Protein AF-A0A842RP01-F1 (afdb_monomer)

Mean predicted aligned error: 7.65 Å

Sequence (79 aa):
MKEKEEENFEENPIVKRYFSRIFTVLPEEIRQKILKLNLSKNELKKLSKELAFLPEEKQQEFLTELNKFLEDMENKKEE

Secondary structure (DSSP, 8-state):
--------GGGSHHHHHHHTTHHHHS-HHHHHHHHHSS--HHHHHHHHHHHTTS-HHHHHHHHHHHHHHHHHHHHTT--

Nearest PDB structures (foldseek):
  1n3l-assembly1_A-2  TM=5.513E-01  e=4.413E+00  Homo sapiens

Foldseek 3Di:
DDDPPPPPPCPPPVNVVVLVCLVVQADPVLLVLLVPDPDDPVVSSVLSSVLSPDDNVVSVVVSVVVNVVSVVVVVVVVD

pLDDT: mean 84.0, std 12.73, range [45.28, 96.44]

Radius of gyration: 16.33 Å; Cα contacts (8 Å, |Δi|>4): 31; chains: 1; bounding box: 29×44×45 Å

Structure (mmCIF, N/CA/C/O backbone):
data_AF-A0A842RP01-F1
#
_entry.id   AF-A0A842RP01-F1
#
loop_
_atom_site.group_PDB
_atom_site.id
_atom_site.type_symbol
_atom_site.label_atom_id
_atom_site.label_alt_id
_atom_site.label_comp_id
_atom_site.label_asym_id
_atom_site.label_entity_id
_atom_site.label_seq_id
_atom_site.pdbx_PDB_ins_code
_atom_site.Cartn_x
_atom_site.Cartn_y
_atom_site.Cartn_z
_atom_site.occupancy
_atom_site.B_iso_or_equiv
_atom_site.auth_seq_id
_atom_site.auth_comp_id
_atom_site.auth_asym_id
_atom_site.auth_atom_id
_atom_si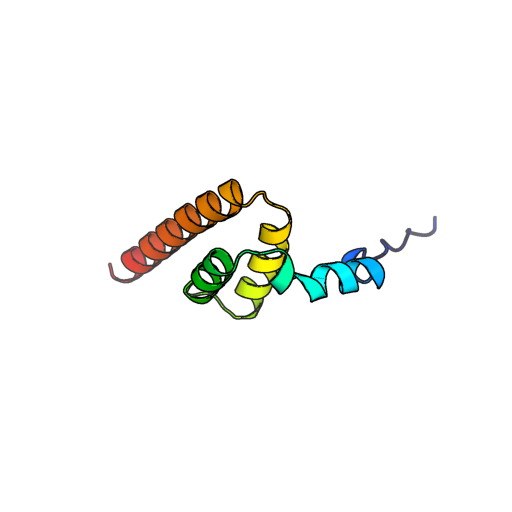te.pdbx_PDB_model_num
ATOM 1 N N . MET A 1 1 ? 13.738 35.455 -20.861 1.00 45.28 1 MET A N 1
ATOM 2 C CA . MET A 1 1 ? 14.075 34.074 -20.456 1.00 45.28 1 MET A CA 1
ATOM 3 C C . MET A 1 1 ? 12.797 33.267 -20.604 1.00 45.28 1 MET A C 1
ATOM 5 O O . MET A 1 1 ? 11.799 33.700 -20.052 1.00 45.28 1 MET A O 1
ATOM 9 N N . LYS A 1 2 ? 12.765 32.222 -21.441 1.00 50.22 2 LYS A N 1
ATOM 10 C CA . LYS A 1 2 ? 11.585 31.348 -21.531 1.00 50.22 2 LYS A CA 1
ATOM 11 C C . LYS A 1 2 ? 11.627 30.410 -20.330 1.00 50.22 2 LYS A C 1
ATOM 13 O O . LYS A 1 2 ? 12.606 29.680 -20.182 1.00 50.22 2 LYS A O 1
ATOM 18 N N . GLU A 1 3 ? 10.621 30.503 -19.472 1.00 53.78 3 GLU A N 1
ATOM 19 C CA . GLU A 1 3 ? 10.363 29.528 -18.416 1.00 53.78 3 GLU A CA 1
ATOM 20 C C . GLU A 1 3 ? 10.273 28.147 -19.076 1.00 53.78 3 GLU A C 1
ATOM 22 O O . GLU A 1 3 ? 9.557 27.964 -20.061 1.00 53.78 3 GLU A O 1
ATOM 27 N N . LYS A 1 4 ? 11.102 27.206 -18.617 1.00 56.62 4 LYS A N 1
ATOM 28 C CA . LYS A 1 4 ? 10.985 25.806 -19.017 1.00 56.62 4 LYS A CA 1
ATOM 29 C C . LYS A 1 4 ? 9.657 25.315 -18.456 1.00 56.62 4 LYS A C 1
ATOM 31 O O . LYS A 1 4 ? 9.516 25.252 -17.241 1.00 56.62 4 LYS A O 1
ATOM 36 N N . GLU A 1 5 ? 8.715 24.985 -19.331 1.00 60.19 5 GLU A N 1
ATOM 37 C CA . GLU A 1 5 ? 7.582 24.141 -18.968 1.00 60.19 5 GLU A CA 1
ATOM 38 C C . GLU A 1 5 ? 8.162 22.859 -18.353 1.00 60.19 5 GLU A C 1
ATOM 40 O O . GLU A 1 5 ? 8.910 22.129 -19.008 1.00 60.19 5 GLU A O 1
ATOM 45 N N . GLU A 1 6 ? 7.920 22.640 -17.061 1.00 62.09 6 GLU A N 1
ATOM 46 C CA . GLU A 1 6 ? 8.264 21.383 -16.406 1.00 62.09 6 GLU A CA 1
ATOM 47 C C . GLU A 1 6 ? 7.420 20.290 -17.062 1.00 62.09 6 GLU A C 1
ATOM 49 O O . GLU A 1 6 ? 6.208 20.216 -16.860 1.00 62.09 6 GLU A O 1
ATOM 54 N N . GLU A 1 7 ? 8.043 19.468 -17.907 1.00 64.38 7 GLU A N 1
ATOM 55 C CA . GLU A 1 7 ? 7.381 18.294 -18.466 1.00 64.38 7 GLU A CA 1
ATOM 56 C C . GLU A 1 7 ? 6.834 17.445 -17.313 1.00 64.38 7 GLU A C 1
ATOM 58 O O . GLU A 1 7 ? 7.591 16.931 -16.485 1.00 64.38 7 GLU A O 1
ATOM 63 N N . ASN A 1 8 ? 5.508 17.288 -17.260 1.00 73.88 8 ASN A N 1
ATOM 64 C CA . ASN A 1 8 ? 4.858 16.428 -16.284 1.00 73.88 8 ASN A CA 1
ATOM 65 C C . ASN A 1 8 ? 5.270 14.975 -16.561 1.00 73.88 8 ASN A C 1
ATOM 67 O O . ASN A 1 8 ? 4.709 14.296 -17.421 1.00 73.88 8 ASN A O 1
ATOM 71 N N . PHE A 1 9 ? 6.284 14.499 -15.841 1.00 74.25 9 PHE A N 1
ATOM 72 C CA . PHE A 1 9 ? 6.889 13.187 -16.055 1.00 74.25 9 PHE A CA 1
ATOM 73 C C . PHE A 1 9 ? 5.884 12.036 -15.879 1.00 74.25 9 PHE A C 1
ATOM 75 O O . PHE A 1 9 ? 6.005 11.005 -16.543 1.00 74.25 9 PHE A O 1
ATOM 82 N N . GL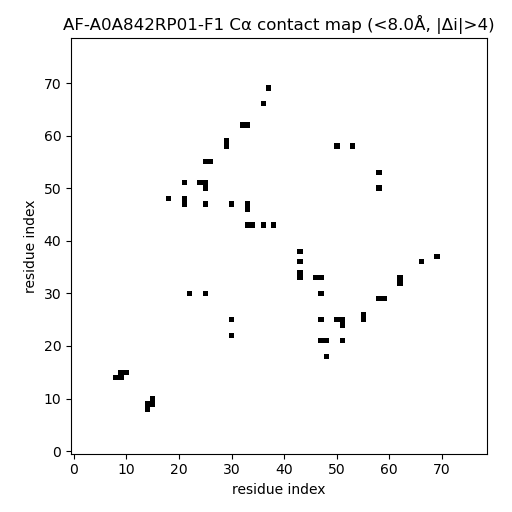U A 1 10 ? 4.840 12.218 -15.059 1.00 68.81 10 GLU A N 1
ATOM 83 C CA . GLU A 1 10 ? 3.744 11.247 -14.937 1.00 68.81 10 GLU A CA 1
ATOM 84 C C . GLU A 1 10 ? 2.922 11.110 -16.224 1.00 68.81 10 GLU A C 1
ATOM 86 O O . GLU A 1 10 ? 2.276 10.080 -16.449 1.00 68.81 10 GLU A O 1
ATOM 91 N N . GLU A 1 11 ? 2.925 12.133 -17.079 1.00 79.81 11 GLU A N 1
ATOM 92 C CA . GLU A 1 11 ? 2.177 12.115 -18.326 1.00 79.81 11 GLU A CA 1
ATOM 93 C C . GLU A 1 11 ? 2.877 11.352 -19.447 1.00 79.81 11 GLU A C 1
ATOM 95 O O . GLU A 1 11 ? 2.219 10.952 -20.417 1.00 79.81 11 GLU A O 1
ATOM 100 N N . ASN A 1 12 ? 4.172 11.069 -19.273 1.00 88.06 12 ASN A N 1
ATOM 101 C CA . ASN A 1 12 ? 4.967 10.315 -20.223 1.00 88.06 12 ASN A CA 1
ATOM 102 C C . ASN A 1 12 ? 4.321 8.935 -20.487 1.00 88.06 12 ASN A C 1
ATOM 104 O O . ASN A 1 12 ? 4.028 8.187 -19.549 1.00 88.06 12 ASN A O 1
ATOM 108 N N . PRO A 1 13 ? 4.102 8.548 -21.756 1.00 86.31 13 PRO A N 1
ATOM 109 C CA . PRO A 1 13 ? 3.393 7.315 -22.100 1.00 86.31 13 PRO A CA 1
ATOM 110 C C . PRO A 1 13 ? 4.087 6.047 -21.581 1.00 86.31 13 PRO A C 1
ATOM 112 O O . PRO A 1 13 ? 3.410 5.071 -21.249 1.00 86.31 13 PRO A O 1
ATOM 115 N N . ILE A 1 14 ? 5.419 6.053 -21.465 1.00 84.62 14 ILE A N 1
ATOM 116 C CA . ILE A 1 14 ? 6.191 4.936 -20.905 1.00 84.62 14 ILE A CA 1
ATOM 117 C C . ILE A 1 14 ? 5.915 4.823 -19.405 1.00 84.62 14 ILE A C 1
ATOM 119 O O . ILE A 1 14 ? 5.605 3.736 -18.915 1.00 84.62 14 ILE A O 1
ATOM 123 N N . VAL A 1 15 ? 5.948 5.953 -18.698 1.00 80.56 15 VAL A N 1
ATOM 124 C CA . VAL A 1 15 ? 5.662 6.040 -17.261 1.00 80.56 15 VAL A CA 1
ATOM 125 C C . VAL A 1 15 ? 4.213 5.628 -16.978 1.00 80.56 15 VAL A C 1
ATOM 127 O O . VAL A 1 15 ? 3.968 4.774 -16.124 1.00 80.56 15 VAL A O 1
ATOM 130 N N . LYS A 1 16 ? 3.242 6.102 -17.773 1.00 82.25 16 LYS A N 1
ATOM 131 C CA . LYS A 1 16 ? 1.838 5.652 -17.691 1.00 82.25 16 LYS A CA 1
ATOM 132 C C . LYS A 1 16 ? 1.692 4.147 -17.879 1.00 82.25 16 LYS A C 1
ATOM 134 O O . LYS A 1 16 ? 0.932 3.514 -17.149 1.00 82.25 16 LYS A O 1
ATOM 139 N N . ARG A 1 17 ? 2.398 3.563 -18.851 1.00 83.06 17 ARG A N 1
ATOM 140 C CA . ARG A 1 17 ? 2.356 2.118 -19.121 1.00 83.06 17 ARG A CA 1
ATOM 141 C C . ARG A 1 17 ? 3.005 1.298 -18.007 1.00 83.06 17 ARG A C 1
ATOM 143 O O . ARG A 1 17 ? 2.560 0.186 -17.740 1.00 83.06 17 ARG A O 1
ATOM 150 N N . TYR A 1 18 ? 4.045 1.825 -17.369 1.00 81.38 18 TYR A N 1
ATOM 151 C CA . TYR A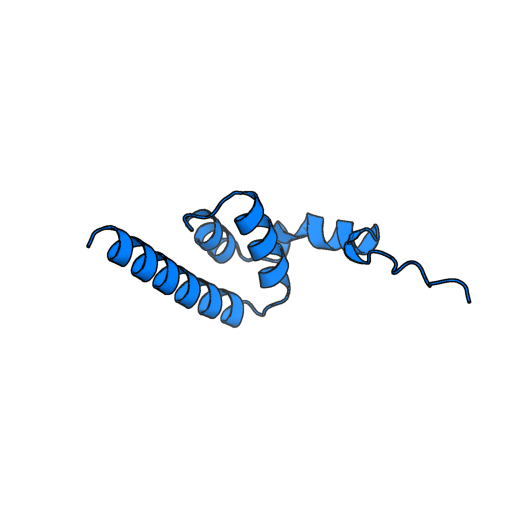 1 18 ? 4.634 1.208 -16.186 1.00 81.38 18 TYR A CA 1
ATOM 152 C C . TYR A 1 18 ? 3.625 1.195 -15.028 1.00 81.38 18 TYR A C 1
ATOM 154 O O . TYR A 1 18 ? 3.337 0.142 -14.469 1.00 81.38 18 TYR A O 1
ATOM 162 N N . PHE A 1 19 ? 2.978 2.328 -14.745 1.00 76.12 19 PHE A N 1
ATOM 163 C CA . PHE A 1 19 ? 1.996 2.412 -13.663 1.00 76.12 19 PHE A CA 1
ATOM 164 C C . PHE A 1 19 ? 0.661 1.714 -13.950 1.00 76.12 19 PHE A C 1
ATOM 166 O O . PHE A 1 19 ? -0.017 1.285 -13.019 1.00 76.12 19 PHE A O 1
ATOM 173 N N . SER A 1 20 ? 0.261 1.524 -15.210 1.00 79.12 20 SER A N 1
ATOM 174 C CA . SER A 1 20 ? -0.922 0.701 -15.514 1.00 79.12 20 SER A CA 1
ATOM 175 C C . SER A 1 20 ? -0.742 -0.764 -15.093 1.00 79.12 20 SER A C 1
ATOM 177 O O . SER A 1 20 ? -1.722 -1.487 -14.926 1.00 79.12 20 SER A O 1
ATOM 179 N N . ARG A 1 21 ? 0.506 -1.181 -14.855 1.00 76.31 21 ARG A N 1
ATOM 180 C CA . ARG A 1 21 ? 0.897 -2.498 -14.357 1.00 76.31 21 ARG A CA 1
ATOM 181 C C . ARG A 1 21 ? 1.080 -2.550 -12.838 1.00 76.31 21 ARG A C 1
ATOM 183 O O . ARG A 1 21 ? 1.568 -3.558 -12.345 1.00 76.31 21 ARG A O 1
ATOM 190 N N . ILE A 1 22 ? 0.655 -1.541 -12.071 1.00 67.62 22 ILE A N 1
ATOM 191 C CA . ILE A 1 22 ? 0.748 -1.544 -10.592 1.00 67.62 22 ILE A CA 1
ATOM 192 C C . ILE A 1 22 ? 0.199 -2.836 -9.972 1.00 67.62 22 ILE A C 1
ATOM 194 O O . ILE A 1 22 ? 0.816 -3.390 -9.069 1.00 67.62 22 ILE A O 1
ATOM 198 N N . PHE A 1 23 ? -0.902 -3.377 -10.506 1.00 60.78 23 PHE A N 1
ATOM 199 C CA . PHE A 1 23 ? -1.474 -4.646 -10.038 1.00 60.78 23 PHE A CA 1
ATOM 200 C C . PHE A 1 23 ? -0.562 -5.863 -10.260 1.00 60.78 23 PHE A C 1
ATOM 202 O O . PHE A 1 23 ? -0.756 -6.880 -9.611 1.00 60.78 23 PHE A O 1
ATOM 209 N N . THR A 1 24 ? 0.430 -5.771 -11.147 1.00 70.19 24 THR A N 1
ATOM 210 C CA . THR A 1 24 ? 1.478 -6.793 -11.309 1.00 70.19 24 THR A CA 1
ATOM 211 C C . THR A 1 24 ? 2.722 -6.534 -10.459 1.00 70.19 24 THR A C 1
ATOM 213 O O . THR A 1 24 ? 3.506 -7.456 -10.279 1.00 70.19 24 THR A O 1
ATOM 216 N N . VAL A 1 25 ? 2.909 -5.314 -9.941 1.00 80.69 25 VAL A N 1
ATOM 217 C CA . VAL A 1 25 ? 4.074 -4.938 -9.118 1.00 80.69 25 VAL A CA 1
ATOM 218 C C . VAL A 1 25 ? 3.800 -5.163 -7.633 1.00 80.69 25 VAL A C 1
ATOM 220 O O . VAL A 1 25 ? 4.669 -5.642 -6.915 1.00 80.69 25 VAL A O 1
ATOM 223 N N . LEU A 1 26 ? 2.587 -4.851 -7.170 1.00 88.25 26 LEU A N 1
ATOM 224 C CA . LEU A 1 26 ? 2.193 -5.097 -5.786 1.00 88.25 26 LEU A CA 1
ATOM 225 C C . LEU A 1 26 ? 1.744 -6.554 -5.608 1.00 88.25 26 LEU A C 1
ATOM 227 O O . LEU A 1 26 ? 0.835 -6.972 -6.335 1.00 88.25 26 LEU A O 1
ATOM 231 N N . PRO A 1 27 ? 2.291 -7.301 -4.631 1.00 90.62 27 PRO A N 1
ATOM 232 C CA . PRO A 1 27 ? 1.798 -8.623 -4.252 1.00 90.62 27 PRO A CA 1
ATOM 233 C C . PRO A 1 27 ? 0.311 -8.603 -3.895 1.00 90.62 27 PRO A C 1
ATOM 235 O O . PRO A 1 27 ? -0.221 -7.597 -3.425 1.00 90.62 27 PRO A O 1
ATOM 238 N N . GLU A 1 28 ? -0.383 -9.722 -4.094 1.00 89.44 28 GLU A N 1
ATOM 239 C CA . GLU A 1 28 ? -1.827 -9.790 -3.846 1.00 89.44 28 GLU A CA 1
ATOM 240 C C . GLU A 1 28 ? -2.207 -9.431 -2.412 1.00 89.44 28 GLU A C 1
ATOM 242 O O . GLU A 1 28 ? -3.137 -8.652 -2.208 1.00 89.44 28 GLU A O 1
ATOM 247 N N . GLU A 1 29 ? -1.450 -9.920 -1.434 1.00 91.69 29 GLU A N 1
ATOM 248 C CA . GLU A 1 29 ? -1.687 -9.622 -0.025 1.00 91.69 29 GLU A CA 1
ATOM 249 C C . GLU A 1 29 ? -1.608 -8.115 0.268 1.00 91.69 29 GLU A C 1
ATOM 251 O O . GLU A 1 29 ? -2.488 -7.566 0.932 1.00 91.69 29 GLU A O 1
ATOM 256 N N . ILE A 1 30 ? -0.611 -7.427 -0.296 1.00 93.50 30 ILE A N 1
ATOM 257 C CA . ILE A 1 30 ? -0.439 -5.973 -0.170 1.00 93.50 30 ILE A CA 1
ATOM 258 C C . ILE A 1 30 ? -1.648 -5.236 -0.743 1.00 93.50 30 ILE A C 1
ATOM 260 O O . ILE A 1 30 ? -2.194 -4.335 -0.105 1.00 93.50 30 ILE A O 1
ATOM 264 N N . ARG A 1 31 ? -2.132 -5.654 -1.918 1.00 91.06 31 ARG A N 1
ATOM 265 C CA . ARG A 1 31 ? -3.328 -5.057 -2.531 1.00 91.06 31 ARG A CA 1
ATOM 266 C C . ARG A 1 31 ? -4.564 -5.236 -1.656 1.00 91.06 31 ARG A C 1
ATOM 268 O O . ARG A 1 31 ? -5.339 -4.296 -1.506 1.00 91.06 31 ARG A O 1
ATOM 275 N N . GLN A 1 32 ? -4.741 -6.418 -1.067 1.00 91.62 32 GLN A N 1
ATOM 276 C CA . GLN A 1 32 ? -5.862 -6.684 -0.167 1.00 91.62 32 GLN A CA 1
ATOM 277 C C . GLN A 1 32 ? -5.777 -5.849 1.113 1.00 91.62 32 GLN A C 1
ATOM 279 O O . GLN A 1 32 ? -6.801 -5.360 1.580 1.00 91.62 32 GLN A O 1
ATOM 284 N N . LYS A 1 33 ? -4.573 -5.642 1.661 1.00 93.44 33 LYS A N 1
ATOM 285 C CA . LYS A 1 33 ? -4.359 -4.747 2.808 1.00 93.44 33 LYS A CA 1
ATOM 286 C C . LYS A 1 33 ? -4.731 -3.305 2.467 1.00 93.44 33 LYS A C 1
ATOM 288 O O . LYS A 1 33 ? -5.506 -2.707 3.202 1.00 93.44 33 LYS A O 1
ATOM 293 N N . ILE A 1 34 ? -4.280 -2.789 1.320 1.00 93.50 34 ILE A N 1
ATOM 294 C CA . ILE A 1 34 ? -4.634 -1.440 0.846 1.00 93.50 34 ILE A CA 1
ATOM 295 C C . ILE A 1 34 ? -6.154 -1.282 0.724 1.00 93.50 34 ILE A C 1
ATOM 297 O O . ILE A 1 34 ? -6.705 -0.312 1.226 1.00 93.50 34 ILE A O 1
ATOM 301 N N . LEU A 1 35 ? -6.850 -2.239 0.099 1.00 91.56 35 LEU A N 1
ATOM 302 C CA . LEU A 1 35 ? -8.304 -2.166 -0.114 1.00 91.56 35 LEU A CA 1
ATOM 303 C C . LEU A 1 35 ? -9.134 -2.173 1.178 1.00 91.56 35 LEU A C 1
ATOM 305 O O . LEU A 1 35 ? -10.293 -1.766 1.142 1.00 91.56 35 LEU A O 1
ATOM 309 N N . LYS A 1 36 ? -8.567 -2.654 2.288 1.00 92.81 36 LYS A N 1
ATOM 310 C CA . LYS A 1 36 ? -9.221 -2.667 3.601 1.00 92.81 36 LYS A CA 1
ATOM 311 C C . LYS A 1 36 ? -9.036 -1.366 4.378 1.00 92.81 36 LYS A C 1
ATOM 313 O O . LYS A 1 36 ? -9.730 -1.176 5.370 1.00 92.81 36 LYS A O 1
ATOM 318 N N . 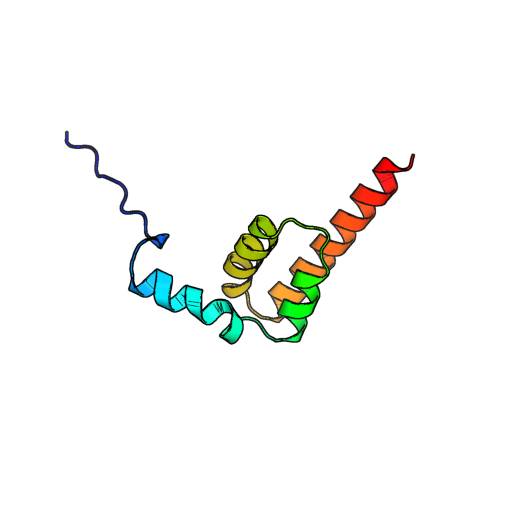LEU A 1 37 ? -8.129 -0.486 3.948 1.00 92.94 37 LEU A N 1
ATOM 319 C CA . LEU A 1 37 ? -7.948 0.815 4.583 1.00 92.94 37 LEU A CA 1
ATOM 320 C C . LEU A 1 37 ? -9.190 1.680 4.353 1.00 92.94 37 LEU A C 1
ATOM 322 O O . LEU A 1 37 ? -9.710 1.750 3.236 1.00 92.94 37 LEU A O 1
ATOM 326 N N . ASN A 1 38 ? -9.623 2.388 5.394 1.00 89.62 38 ASN A N 1
ATOM 327 C CA . ASN A 1 38 ? -10.748 3.320 5.340 1.00 89.62 38 ASN A CA 1
ATOM 328 C C . ASN A 1 38 ? -10.349 4.648 4.660 1.00 89.62 38 ASN A C 1
ATOM 330 O O . ASN A 1 38 ? -10.345 5.715 5.268 1.00 89.62 38 ASN A O 1
ATOM 334 N N . LEU A 1 39 ? -9.944 4.567 3.391 1.00 91.62 39 LEU A N 1
ATOM 335 C CA . LEU A 1 39 ? -9.491 5.692 2.575 1.00 91.62 39 LEU A CA 1
ATOM 336 C C . LEU A 1 39 ? -10.337 5.816 1.307 1.00 91.62 39 LEU A C 1
ATOM 338 O O . LEU A 1 39 ? -10.903 4.847 0.793 1.00 91.62 39 LEU A O 1
ATOM 342 N N . SER A 1 40 ? -10.389 7.019 0.740 1.00 94.81 40 SER A N 1
ATOM 343 C CA . SER A 1 40 ? -11.071 7.239 -0.531 1.00 94.81 40 SER A CA 1
ATOM 344 C C . SER A 1 40 ? -10.376 6.500 -1.678 1.00 94.81 40 SER A C 1
ATOM 346 O O . SER A 1 40 ? -9.163 6.286 -1.693 1.00 94.81 40 SER A O 1
ATOM 348 N N . LYS A 1 41 ? -11.128 6.193 -2.739 1.00 91.19 41 LYS A N 1
ATOM 349 C CA . LYS A 1 41 ? -10.590 5.545 -3.949 1.00 91.19 41 LYS A CA 1
ATOM 350 C C . LYS A 1 41 ? -9.376 6.277 -4.545 1.00 91.19 41 LYS A C 1
ATOM 352 O O . LYS A 1 41 ? -8.487 5.640 -5.110 1.00 91.19 41 LYS A O 1
ATOM 357 N N . ASN A 1 42 ? -9.340 7.607 -4.443 1.00 91.81 42 ASN A N 1
ATOM 358 C CA . ASN A 1 42 ? -8.228 8.415 -4.945 1.00 91.81 42 ASN A CA 1
ATOM 359 C C . ASN A 1 42 ? -6.974 8.264 -4.079 1.00 91.81 42 ASN A C 1
ATOM 361 O O . ASN A 1 42 ? -5.876 8.153 -4.625 1.00 91.81 42 ASN A O 1
ATOM 365 N N . GLU A 1 43 ? -7.133 8.219 -2.758 1.00 93.88 43 GLU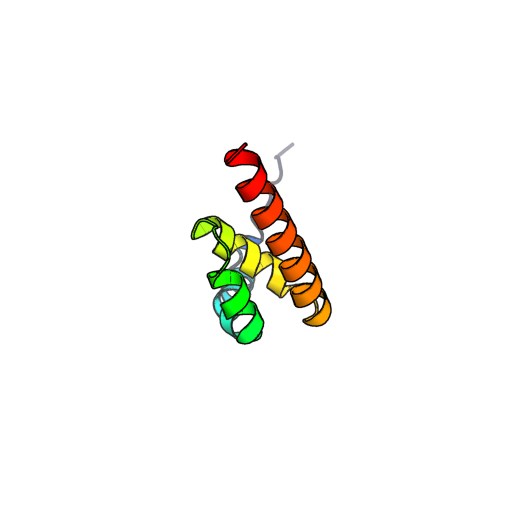 A N 1
ATOM 366 C CA . GLU A 1 43 ? -6.038 7.980 -1.815 1.00 93.88 43 GLU A CA 1
ATOM 367 C C . GLU A 1 43 ? -5.478 6.571 -1.979 1.00 93.88 43 GLU A C 1
ATOM 369 O O . GLU A 1 43 ? -4.274 6.423 -2.154 1.00 93.88 43 GLU A O 1
ATOM 374 N N . LEU A 1 44 ? -6.339 5.553 -2.079 1.00 93.56 44 LEU A N 1
ATOM 375 C CA . LEU A 1 44 ? -5.918 4.173 -2.345 1.00 93.56 44 LEU A CA 1
ATOM 376 C C . LEU A 1 44 ? -5.103 4.056 -3.641 1.00 93.56 44 LEU A C 1
ATOM 378 O O . LEU A 1 44 ? -4.097 3.344 -3.698 1.00 93.56 44 LEU A O 1
ATOM 382 N N . LYS A 1 45 ? -5.507 4.782 -4.692 1.00 89.88 45 LYS A N 1
ATOM 383 C CA . LYS A 1 45 ? -4.781 4.818 -5.969 1.00 89.88 45 LYS A CA 1
ATOM 384 C C . LYS A 1 45 ? -3.408 5.480 -5.833 1.00 89.88 45 LYS A C 1
ATOM 386 O O . LYS A 1 45 ? -2.457 4.994 -6.443 1.00 89.88 45 LYS A O 1
ATOM 391 N N . LYS A 1 46 ? -3.302 6.580 -5.080 1.00 90.56 46 LYS A N 1
ATOM 392 C CA . LYS A 1 46 ? -2.019 7.251 -4.810 1.00 90.56 46 LYS A CA 1
ATOM 393 C C . LYS A 1 46 ? -1.104 6.364 -3.971 1.00 90.56 46 LYS A C 1
ATOM 395 O O . LYS A 1 46 ? 0.008 6.086 -4.399 1.00 90.56 46 LYS A O 1
ATOM 400 N N . LEU A 1 47 ? -1.627 5.810 -2.882 1.00 92.75 47 LEU A N 1
ATOM 401 C CA . LEU A 1 47 ? -0.912 4.882 -2.015 1.00 92.75 47 LEU A CA 1
ATOM 402 C C . LEU A 1 47 ? -0.358 3.684 -2.799 1.00 92.75 47 LEU A C 1
ATO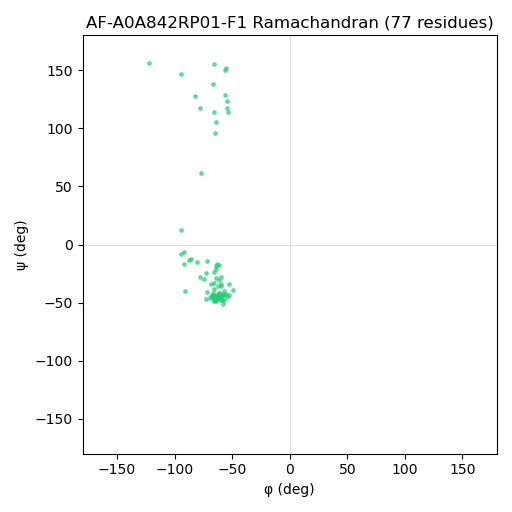M 404 O O . LEU A 1 47 ? 0.812 3.345 -2.678 1.00 92.75 47 LEU A O 1
ATOM 408 N N . SER A 1 48 ? -1.166 3.089 -3.681 1.00 91.12 48 SER A N 1
ATOM 409 C CA . SER A 1 48 ? -0.719 1.970 -4.524 1.00 91.12 48 SER A CA 1
ATOM 410 C C . SER A 1 48 ? 0.425 2.354 -5.474 1.00 91.12 48 SER A C 1
ATOM 412 O O . SER A 1 48 ? 1.297 1.531 -5.744 1.00 91.12 48 SER A O 1
ATOM 414 N N . LYS A 1 49 ? 0.432 3.587 -6.004 1.00 88.50 49 LYS A N 1
ATOM 415 C CA . LYS A 1 49 ? 1.534 4.087 -6.844 1.00 88.50 49 LYS A CA 1
ATOM 416 C C . LYS A 1 49 ? 2.818 4.252 -6.036 1.00 88.50 49 LYS A C 1
ATOM 418 O O . LYS A 1 49 ? 3.874 3.867 -6.520 1.00 88.50 49 LYS A O 1
ATOM 423 N N . GLU A 1 50 ? 2.722 4.826 -4.841 1.00 89.31 50 GLU A N 1
ATOM 424 C CA . GLU A 1 50 ? 3.878 5.092 -3.979 1.00 89.31 50 GLU A CA 1
ATOM 425 C C . GLU A 1 50 ? 4.494 3.788 -3.456 1.00 89.31 50 GLU A C 1
ATOM 427 O O . GLU A 1 50 ? 5.704 3.589 -3.558 1.00 89.31 50 GLU A O 1
ATOM 432 N N . LEU A 1 51 ? 3.658 2.844 -3.012 1.00 92.62 51 LEU A N 1
ATOM 433 C CA . LEU A 1 51 ? 4.109 1.538 -2.525 1.00 92.62 51 LEU A CA 1
ATOM 434 C C . LEU A 1 51 ? 4.786 0.689 -3.604 1.00 92.62 51 LEU A C 1
ATOM 436 O O . LEU A 1 51 ? 5.673 -0.096 -3.280 1.00 92.62 51 LEU A O 1
ATOM 440 N N . ALA A 1 52 ? 4.421 0.855 -4.879 1.00 90.06 52 ALA A N 1
ATOM 441 C CA . ALA A 1 52 ? 5.012 0.088 -5.977 1.00 90.06 52 ALA A CA 1
ATOM 442 C C . ALA A 1 52 ? 6.528 0.315 -6.139 1.00 90.06 52 ALA A C 1
ATOM 444 O O . ALA A 1 52 ? 7.196 -0.495 -6.778 1.00 90.06 52 ALA A O 1
ATOM 445 N N . PHE A 1 53 ? 7.073 1.391 -5.561 1.00 88.88 53 PHE A N 1
ATOM 446 C CA . PHE A 1 53 ? 8.508 1.686 -5.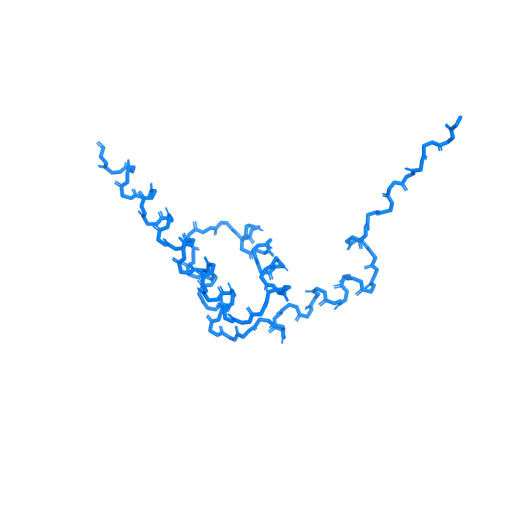563 1.00 88.88 53 PHE A CA 1
ATOM 447 C C . PHE A 1 53 ? 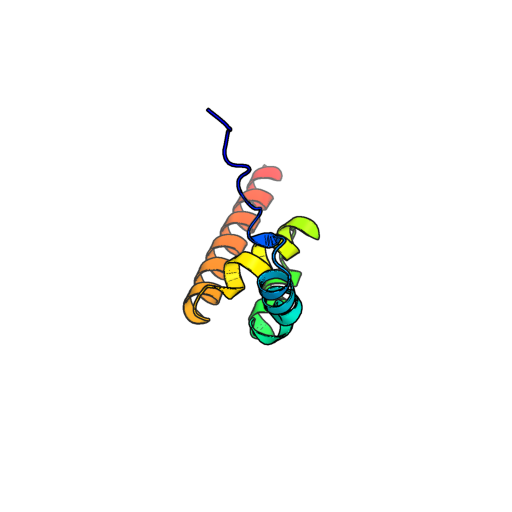9.261 1.146 -4.350 1.00 88.88 53 PHE A C 1
ATOM 449 O O . PHE A 1 53 ? 10.488 1.236 -4.302 1.00 88.88 53 PHE A O 1
ATOM 456 N N . LEU A 1 54 ? 8.549 0.599 -3.370 1.00 90.38 54 LEU A N 1
ATOM 457 C CA . LEU A 1 54 ? 9.153 0.030 -2.178 1.00 90.38 54 LEU A CA 1
ATOM 458 C C . LEU A 1 54 ? 9.365 -1.479 -2.349 1.00 90.38 54 LEU A C 1
ATOM 460 O O . LEU A 1 54 ? 8.537 -2.143 -2.976 1.00 90.38 54 LEU A O 1
ATOM 464 N N . PRO A 1 55 ? 10.429 -2.050 -1.758 1.00 91.62 55 PRO A N 1
ATOM 465 C CA . PRO A 1 55 ? 10.526 -3.491 -1.558 1.00 91.62 55 PRO A CA 1
ATOM 466 C C . PRO A 1 55 ? 9.329 -4.014 -0.760 1.00 91.62 55 PRO A C 1
ATOM 468 O O . PRO A 1 55 ? 8.804 -3.304 0.095 1.00 91.62 55 PRO A O 1
ATOM 471 N N . GLU A 1 56 ? 8.935 -5.266 -0.986 1.00 91.00 56 GLU A N 1
ATOM 472 C CA . GLU A 1 56 ? 7.774 -5.877 -0.323 1.00 91.00 56 GLU A CA 1
ATOM 473 C C . GLU A 1 56 ? 7.824 -5.751 1.208 1.00 91.00 56 GLU A C 1
ATOM 475 O O . GLU A 1 56 ? 6.840 -5.344 1.818 1.00 91.00 56 GLU A O 1
ATOM 480 N N . GLU A 1 57 ? 8.984 -5.982 1.829 1.00 93.88 57 GLU A N 1
ATOM 481 C CA . GLU A 1 57 ? 9.179 -5.807 3.278 1.00 93.88 57 GLU A CA 1
ATOM 482 C C . GLU A 1 57 ? 8.800 -4.394 3.752 1.00 93.88 57 GLU A C 1
ATOM 484 O O . GLU A 1 57 ? 8.105 -4.225 4.753 1.00 93.88 57 GLU A O 1
ATOM 489 N N . LYS A 1 58 ? 9.190 -3.371 2.984 1.00 95.88 58 LYS A N 1
ATOM 490 C CA . LYS A 1 58 ? 8.871 -1.968 3.271 1.00 95.88 58 LYS A CA 1
ATOM 491 C C . LYS A 1 58 ? 7.417 -1.622 2.979 1.00 95.88 58 LYS A C 1
ATOM 493 O O . LYS A 1 58 ? 6.853 -0.779 3.671 1.00 95.88 58 LYS A O 1
ATOM 498 N N . GLN A 1 59 ? 6.787 -2.287 2.012 1.00 94.12 59 GLN A N 1
ATOM 499 C CA . GLN A 1 59 ? 5.345 -2.157 1.790 1.00 94.12 59 GLN A CA 1
ATOM 500 C C . GLN A 1 59 ? 4.554 -2.683 2.997 1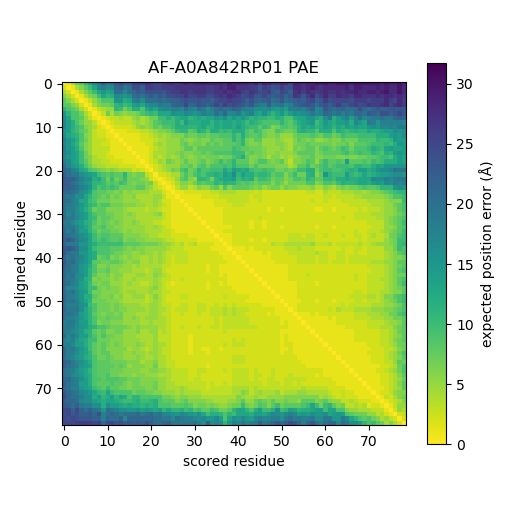.00 94.12 59 GLN A C 1
ATOM 502 O O . GLN A 1 59 ? 3.605 -2.035 3.438 1.00 94.12 59 GLN A O 1
ATOM 507 N N . GLN A 1 60 ? 4.958 -3.833 3.548 1.00 94.81 60 GLN A N 1
ATOM 508 C CA . GLN A 1 60 ? 4.330 -4.436 4.729 1.00 94.81 60 GLN A CA 1
ATOM 509 C C . GLN A 1 60 ? 4.486 -3.552 5.975 1.00 94.81 60 GLN A C 1
ATOM 511 O O . GLN A 1 60 ? 3.502 -3.303 6.677 1.00 94.81 60 GLN A O 1
ATOM 516 N N . GLU A 1 61 ? 5.704 -3.063 6.234 1.00 96.44 61 GLU A N 1
ATOM 517 C CA . GLU A 1 61 ? 6.014 -2.170 7.360 1.00 96.44 61 GLU A CA 1
ATOM 518 C C . GLU A 1 61 ? 5.161 -0.896 7.292 1.00 96.44 61 GLU A C 1
ATOM 520 O O . GLU A 1 61 ? 4.418 -0.597 8.227 1.00 96.44 61 GLU A O 1
ATOM 525 N N . PHE A 1 62 ? 5.159 -0.226 6.135 1.00 96.19 62 PHE A N 1
ATOM 526 C CA . PHE A 1 62 ? 4.382 0.992 5.924 1.00 96.19 62 PHE A CA 1
ATOM 527 C C . PHE A 1 62 ? 2.880 0.781 6.151 1.00 96.19 62 PHE A C 1
ATOM 529 O O . PHE A 1 62 ? 2.236 1.567 6.842 1.00 96.19 62 PHE A O 1
ATOM 536 N N . LEU A 1 63 ? 2.300 -0.282 5.582 1.00 95.38 63 LEU A N 1
ATOM 537 C CA . LEU A 1 63 ? 0.867 -0.553 5.733 1.00 95.38 63 LEU A CA 1
ATOM 538 C C . LEU A 1 63 ? 0.480 -0.883 7.174 1.00 95.38 63 LEU A C 1
ATOM 540 O O . LEU A 1 63 ? -0.618 -0.531 7.598 1.00 95.38 63 LEU A O 1
ATOM 544 N N . THR A 1 64 ? 1.372 -1.530 7.923 1.00 94.94 64 THR A N 1
ATOM 545 C CA . THR A 1 64 ? 1.155 -1.824 9.344 1.00 94.94 64 THR A CA 1
ATOM 546 C C . THR A 1 64 ? 1.104 -0.537 10.164 1.00 94.94 64 THR A C 1
ATOM 548 O O . THR A 1 64 ? 0.177 -0.343 10.950 1.00 94.94 64 THR A O 1
ATOM 551 N N . GLU A 1 65 ? 2.062 0.367 9.949 1.00 95.88 65 GLU A N 1
ATOM 552 C CA . GLU A 1 65 ? 2.099 1.662 10.636 1.00 95.88 65 GLU A CA 1
ATOM 553 C C . GLU A 1 65 ? 0.913 2.549 10.258 1.00 95.88 65 GLU A C 1
ATOM 555 O O . GLU A 1 65 ? 0.267 3.121 11.138 1.00 95.88 65 GLU A O 1
ATOM 560 N N . LEU A 1 66 ? 0.585 2.621 8.965 1.00 94.62 66 LEU A N 1
ATOM 561 C CA . LEU A 1 66 ? -0.549 3.400 8.482 1.00 94.62 66 LEU A CA 1
ATOM 562 C C . LEU A 1 66 ? -1.865 2.895 9.077 1.00 94.62 66 LEU A C 1
ATOM 564 O O . LEU A 1 66 ? -2.673 3.703 9.523 1.00 94.62 66 LEU A O 1
ATOM 568 N N . ASN A 1 67 ? -2.082 1.578 9.108 1.00 92.88 67 ASN A N 1
ATOM 569 C CA . ASN A 1 67 ? -3.309 1.016 9.666 1.00 92.88 67 ASN A CA 1
ATOM 570 C C . ASN A 1 67 ? -3.454 1.357 11.155 1.00 92.88 67 ASN A C 1
ATOM 572 O O . ASN A 1 67 ? -4.501 1.845 11.566 1.00 92.88 67 ASN A O 1
ATOM 576 N N . LYS A 1 68 ? -2.376 1.206 11.935 1.00 93.31 68 LYS A N 1
ATOM 577 C CA . LYS A 1 68 ? -2.362 1.600 13.350 1.00 93.31 68 LYS A CA 1
ATOM 578 C C . LYS A 1 68 ? -2.671 3.088 13.533 1.00 93.31 68 LYS A C 1
ATOM 580 O O . LYS A 1 68 ? -3.466 3.455 14.389 1.00 93.31 68 LYS A O 1
ATOM 585 N N . PHE A 1 69 ? -2.066 3.947 12.714 1.00 93.44 69 PHE A N 1
ATOM 586 C CA . PHE A 1 69 ? -2.324 5.383 12.760 1.00 93.44 69 PHE A CA 1
ATOM 587 C C . PHE A 1 69 ? -3.793 5.722 12.461 1.00 93.44 69 PHE A C 1
ATOM 589 O O . PHE A 1 69 ? -4.368 6.586 13.121 1.00 93.44 69 PHE A O 1
ATOM 596 N N . LEU A 1 70 ? -4.406 5.056 11.479 1.00 90.44 70 LEU A N 1
ATOM 597 C CA . LEU A 1 70 ? -5.815 5.264 11.143 1.00 90.44 70 LEU A CA 1
ATOM 598 C C . LEU A 1 70 ? -6.742 4.803 12.275 1.00 90.44 70 LEU A C 1
ATOM 600 O O . LEU A 1 70 ? -7.646 5.552 12.636 1.00 90.44 70 LEU A O 1
ATOM 604 N N . GLU A 1 71 ? -6.475 3.644 12.880 1.00 89.81 71 GLU A N 1
ATOM 605 C CA . GLU A 1 71 ? -7.212 3.146 14.051 1.00 89.81 71 GLU A CA 1
ATOM 606 C C . GLU A 1 71 ? -7.117 4.126 15.234 1.00 89.81 71 GLU A C 1
ATOM 608 O O . GLU A 1 71 ? -8.132 4.515 15.811 1.00 89.81 71 GLU A O 1
ATOM 613 N N . ASP A 1 72 ? -5.912 4.610 15.553 1.00 92.19 72 ASP A N 1
ATOM 614 C CA . ASP A 1 72 ? -5.694 5.600 16.616 1.00 92.19 72 ASP A CA 1
ATOM 615 C C . ASP A 1 72 ? -6.471 6.908 16.361 1.00 92.19 72 ASP A C 1
ATOM 617 O O . ASP A 1 72 ? -6.920 7.573 17.298 1.00 92.19 72 ASP A O 1
ATOM 621 N N . MET A 1 73 ? -6.625 7.301 15.094 1.00 89.50 73 MET A N 1
ATOM 622 C CA . MET A 1 73 ? -7.369 8.498 14.690 1.00 89.50 73 MET A CA 1
ATOM 623 C C . MET A 1 73 ? -8.887 8.303 14.709 1.00 89.50 73 MET A C 1
ATOM 625 O O . MET A 1 73 ? -9.609 9.285 14.882 1.00 89.50 73 MET A O 1
ATOM 629 N N . GLU A 1 74 ? -9.380 7.083 14.506 1.00 85.31 74 GLU A N 1
ATOM 630 C CA . GLU A 1 74 ? -10.800 6.749 14.647 1.00 85.31 74 GLU A CA 1
ATOM 631 C C . GLU A 1 74 ? -11.201 6.722 16.123 1.00 85.31 74 GLU A C 1
ATOM 633 O O . GLU A 1 74 ? -12.141 7.418 16.500 1.00 85.31 74 GLU A O 1
ATOM 638 N N . ASN A 1 75 ? -10.410 6.065 16.975 1.00 82.25 75 ASN A N 1
ATOM 639 C CA . ASN A 1 75 ? -10.675 5.978 18.416 1.00 82.25 75 ASN A CA 1
ATOM 640 C C . ASN A 1 75 ? -10.728 7.362 19.096 1.00 82.25 75 ASN A C 1
ATOM 642 O O . ASN A 1 75 ? -11.554 7.598 19.969 1.00 82.25 75 ASN A O 1
ATOM 646 N N . LYS A 1 76 ? -9.902 8.320 18.653 1.00 75.25 76 LYS A N 1
ATOM 647 C CA . LYS A 1 76 ? -9.911 9.705 19.168 1.00 75.25 76 LYS A CA 1
ATOM 648 C C . LYS A 1 76 ? -11.118 10.545 18.746 1.00 75.25 76 LYS A C 1
ATOM 650 O O . LYS A 1 76 ? -11.284 11.642 19.264 1.00 75.25 76 LYS A O 1
ATOM 655 N N . LYS A 1 77 ? -11.905 10.110 17.759 1.00 66.56 77 LYS A N 1
ATOM 656 C CA . LYS A 1 77 ? -13.127 10.821 17.337 1.00 66.56 77 LYS A CA 1
ATOM 657 C C . LYS A 1 77 ? -14.353 10.406 18.149 1.00 66.56 77 LYS A C 1
ATOM 659 O O . LYS A 1 77 ? -15.385 11.061 18.027 1.00 66.56 77 LYS A O 1
ATOM 664 N N . GLU A 1 78 ? -14.249 9.319 18.910 1.00 60.09 78 GLU A N 1
ATOM 665 C CA . GLU A 1 78 ? -15.335 8.771 19.727 1.00 60.09 78 GLU A CA 1
ATOM 666 C C . GLU A 1 78 ? -15.296 9.259 21.191 1.00 60.09 78 GLU A C 1
ATOM 668 O O . GLU A 1 78 ? -16.259 9.030 21.923 1.00 60.09 78 GLU A O 1
ATOM 673 N N . GLU A 1 79 ? -14.231 9.966 21.595 1.00 52.75 79 GLU A N 1
ATOM 674 C CA . GLU A 1 79 ? -14.065 10.650 22.896 1.00 52.75 79 GLU A CA 1
ATOM 675 C C . GLU A 1 79 ? -14.463 12.135 22.836 1.00 52.75 79 GLU A C 1
ATOM 677 O O . GLU A 1 79 ? -15.097 12.611 23.808 1.00 52.75 79 GLU A O 1
#

Solvent-accessible surface area (backbone atoms only — not comparable to full-atom values): 4842 Å² total; per-residue (Å²): 132,83,79,77,79,77,75,61,63,73,71,35,69,68,51,44,56,55,58,75,41,40,79,77,63,42,55,69,68,58,52,54,55,55,72,68,48,98,62,54,74,68,52,50,53,49,51,50,59,60,42,55,78,44,59,69,71,55,39,52,53,51,52,53,53,50,50,52,53,52,51,58,55,52,59,65,73,77,111